Protein AF-A0A970B305-F1 (afdb_monomer)

Secondary structure (DSSP, 8-state):
-TTS-HHHHHHHHHHHHHHHS-TT---------SS-S-B-S--TT-TTBTTS--S---

Mean predicted aligned error: 4.4 Å

Structure (mmCIF, N/CA/C/O backbone):
data_AF-A0A970B305-F1
#
_entry.id   AF-A0A970B305-F1
#
loop_
_atom_site.group_PDB
_atom_site.id
_atom_site.type_symbol
_atom_site.label_atom_id
_atom_site.label_alt_id
_atom_site.label_comp_id
_atom_site.label_a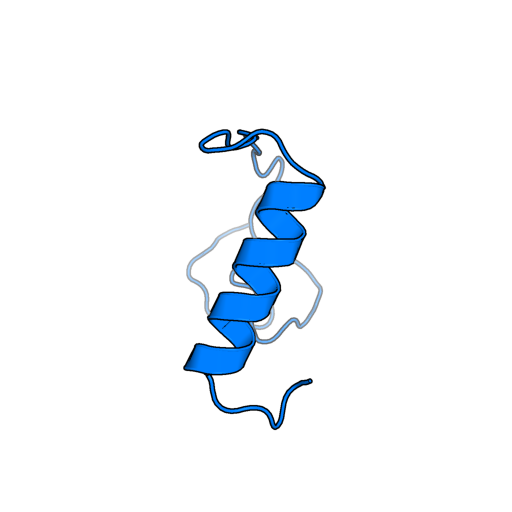sym_id
_atom_site.label_entity_id
_atom_site.label_seq_id
_atom_site.pdbx_PDB_ins_code
_atom_site.Cartn_x
_atom_site.Cartn_y
_atom_site.Cartn_z
_atom_site.occupancy
_atom_site.B_iso_or_equiv
_atom_site.auth_seq_id
_atom_site.auth_comp_id
_atom_site.auth_asym_id
_atom_site.auth_atom_id
_atom_site.pdbx_PDB_model_num
ATOM 1 N N . MET A 1 1 ? -2.420 3.280 -19.837 1.00 68.94 1 MET A N 1
ATOM 2 C CA . MET A 1 1 ? -1.613 2.514 -18.860 1.00 68.94 1 MET A CA 1
ATOM 3 C C . MET A 1 1 ? -2.385 1.321 -18.294 1.00 68.94 1 MET A C 1
ATOM 5 O O . MET A 1 1 ? -1.925 0.214 -18.503 1.00 68.94 1 MET A O 1
ATOM 9 N N . LEU A 1 2 ? -3.567 1.497 -17.680 1.00 85.00 2 LEU A N 1
ATOM 10 C CA . LEU A 1 2 ? -4.356 0.380 -17.107 1.00 85.00 2 LEU A CA 1
ATOM 11 C C . LEU A 1 2 ? -4.869 -0.671 -18.115 1.00 85.00 2 LEU A C 1
ATOM 13 O O . LEU A 1 2 ? -5.191 -1.778 -17.713 1.00 85.00 2 LEU A O 1
ATOM 17 N N . ALA A 1 3 ? -4.941 -0.340 -19.406 1.00 92.50 3 ALA A N 1
ATOM 18 C CA . ALA A 1 3 ? -5.378 -1.260 -20.461 1.00 92.50 3 ALA A CA 1
ATOM 19 C C . ALA A 1 3 ? -4.225 -2.019 -21.155 1.00 92.50 3 ALA A C 1
ATOM 21 O O . ALA A 1 3 ? -4.468 -2.740 -22.118 1.00 92.50 3 ALA A O 1
ATOM 22 N N . ALA A 1 4 ? -2.970 -1.820 -20.734 1.00 94.38 4 ALA A N 1
ATOM 23 C CA . ALA A 1 4 ? -1.829 -2.515 -21.331 1.00 94.38 4 ALA A CA 1
ATOM 24 C C . ALA A 1 4 ? -1.796 -3.997 -20.909 1.00 94.38 4 ALA A C 1
ATOM 26 O O . ALA A 1 4 ? -2.243 -4.316 -19.802 1.00 94.38 4 ALA A O 1
ATOM 27 N N . PRO A 1 5 ? -1.224 -4.899 -21.732 1.00 97.06 5 PRO A N 1
ATOM 28 C CA . PRO A 1 5 ? -0.935 -6.258 -21.295 1.00 97.06 5 PRO A CA 1
ATOM 29 C C . PRO A 1 5 ? -0.088 -6.243 -20.019 1.00 97.06 5 PRO A C 1
ATOM 31 O O . PRO A 1 5 ? 0.874 -5.482 -19.900 1.00 97.06 5 PRO A O 1
ATOM 34 N N . VAL A 1 6 ? -0.442 -7.097 -19.057 1.00 96.62 6 VAL A N 1
ATOM 35 C CA . VAL A 1 6 ? 0.153 -7.081 -17.709 1.00 96.62 6 VAL A CA 1
ATOM 36 C C . VAL A 1 6 ? 1.682 -7.191 -17.751 1.00 96.62 6 VAL A C 1
ATOM 38 O O . VAL A 1 6 ? 2.366 -6.471 -17.029 1.00 96.62 6 VAL A O 1
ATOM 41 N N . ASN A 1 7 ? 2.232 -8.032 -18.630 1.00 97.75 7 ASN A N 1
ATOM 42 C CA . ASN A 1 7 ? 3.680 -8.235 -18.732 1.00 97.75 7 ASN A CA 1
ATOM 43 C C . ASN A 1 7 ? 4.423 -6.999 -19.259 1.00 97.75 7 ASN A C 1
ATOM 45 O O . ASN A 1 7 ? 5.495 -6.672 -18.750 1.00 97.75 7 ASN A O 1
ATOM 49 N N . ASP A 1 8 ? 3.836 -6.273 -20.212 1.00 97.31 8 ASP A N 1
ATOM 50 C CA . ASP A 1 8 ? 4.427 -5.042 -20.744 1.00 97.31 8 ASP A CA 1
ATOM 51 C C . ASP A 1 8 ? 4.424 -3.945 -19.676 1.00 97.31 8 ASP A C 1
ATOM 53 O O . ASP A 1 8 ? 5.410 -3.228 -19.491 1.00 97.31 8 ASP A O 1
ATOM 57 N N . LEU A 1 9 ? 3.333 -3.856 -18.907 1.00 97.31 9 LEU A N 1
ATOM 58 C CA . LEU A 1 9 ? 3.224 -2.920 -17.793 1.00 97.31 9 LEU A CA 1
ATOM 59 C C . LEU A 1 9 ? 4.264 -3.211 -16.701 1.00 97.31 9 LEU A C 1
ATOM 61 O O . LEU A 1 9 ? 4.902 -2.281 -16.202 1.00 97.31 9 LEU A O 1
ATOM 65 N N . LEU A 1 10 ? 4.465 -4.487 -16.355 1.00 97.25 10 LEU A N 1
ATOM 66 C CA . LEU A 1 10 ? 5.486 -4.903 -15.391 1.00 97.25 10 LEU A CA 1
ATOM 67 C C . LEU A 1 10 ? 6.896 -4.549 -15.874 1.00 97.25 10 LEU A C 1
ATOM 69 O O . LEU A 1 10 ? 7.694 -4.044 -15.082 1.00 97.25 10 LEU A O 1
ATOM 73 N N . PHE A 1 11 ? 7.200 -4.761 -17.156 1.00 97.31 11 PHE A N 1
ATOM 74 C CA . PHE A 1 11 ? 8.500 -4.409 -17.726 1.00 97.31 11 PHE A CA 1
ATOM 75 C C . PHE A 1 11 ? 8.772 -2.900 -17.641 1.00 97.31 11 PHE A C 1
ATOM 77 O O . PHE A 1 11 ? 9.823 -2.482 -17.149 1.00 97.31 11 PHE A O 1
ATOM 84 N N . VAL A 1 12 ? 7.799 -2.075 -18.041 1.00 97.12 12 VAL A N 1
ATOM 85 C CA . VAL A 1 12 ? 7.907 -0.610 -17.949 1.00 97.12 12 VAL A CA 1
ATOM 86 C C . VAL A 1 12 ? 8.076 -0.155 -16.497 1.00 97.12 12 VAL A C 1
ATOM 88 O O . VAL A 1 12 ? 8.943 0.674 -16.214 1.00 97.12 12 VAL A O 1
ATOM 91 N N . ALA A 1 13 ? 7.302 -0.720 -15.564 1.00 96.81 13 ALA A N 1
ATOM 92 C CA . ALA A 1 13 ? 7.418 -0.397 -14.144 1.00 96.81 13 ALA A CA 1
ATOM 93 C C . ALA A 1 13 ? 8.826 -0.701 -13.612 1.00 96.81 13 ALA A C 1
ATOM 95 O O . ALA A 1 13 ? 9.449 0.160 -12.992 1.00 96.81 13 ALA A O 1
ATOM 96 N N . GLN A 1 14 ? 9.369 -1.882 -13.922 1.00 97.00 14 GLN A N 1
ATOM 97 C CA . GLN A 1 14 ? 10.722 -2.264 -13.513 1.00 97.00 14 GLN A CA 1
ATOM 98 C C . GLN A 1 14 ? 11.795 -1.334 -14.091 1.00 97.00 14 GLN A C 1
ATOM 100 O O . GLN A 1 14 ? 12.727 -0.966 -13.370 1.00 97.00 14 GLN A O 1
ATOM 105 N N . ALA A 1 15 ? 11.673 -0.934 -15.361 1.00 97.50 15 ALA A N 1
ATOM 106 C CA . ALA A 1 15 ? 12.610 -0.009 -15.995 1.00 97.50 15 ALA A CA 1
ATOM 107 C C . ALA A 1 15 ? 12.633 1.350 -15.275 1.00 97.50 15 ALA A C 1
ATOM 109 O O . A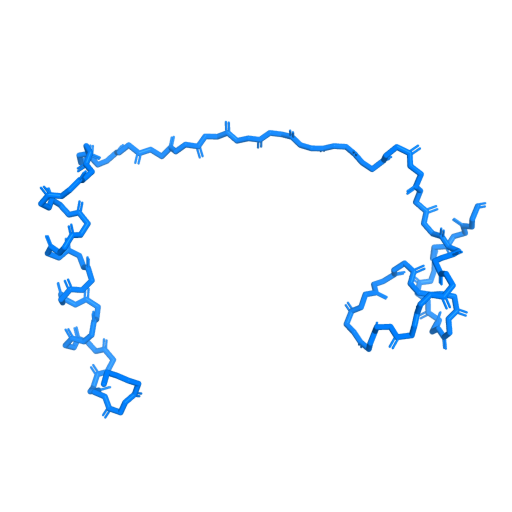LA A 1 15 ? 13.704 1.850 -14.926 1.00 97.50 15 ALA A O 1
ATOM 110 N N . ILE A 1 16 ? 11.454 1.905 -14.972 1.00 97.62 16 ILE A N 1
ATOM 111 C CA . ILE A 1 16 ? 11.325 3.168 -14.234 1.00 97.62 16 ILE A CA 1
ATOM 112 C C . ILE A 1 16 ? 11.883 3.028 -12.814 1.00 97.62 16 ILE A C 1
ATOM 114 O O . ILE A 1 16 ? 12.636 3.899 -12.371 1.00 97.62 16 ILE A O 1
ATOM 118 N N . THR A 1 17 ? 11.569 1.937 -12.106 1.00 97.81 17 THR A N 1
ATOM 119 C CA . THR A 1 17 ? 12.087 1.706 -10.752 1.00 97.81 17 THR A CA 1
ATOM 120 C C . THR A 1 17 ? 13.615 1.668 -10.741 1.00 97.81 17 THR A C 1
ATOM 122 O O . THR A 1 17 ? 14.228 2.337 -9.914 1.00 97.81 17 THR A O 1
ATOM 125 N N . ARG A 1 18 ? 14.250 0.954 -11.681 1.00 97.31 18 ARG A N 1
ATOM 126 C CA . ARG A 1 18 ? 15.721 0.866 -11.763 1.00 97.31 18 ARG A CA 1
ATOM 127 C C . ARG A 1 18 ? 16.391 2.187 -12.132 1.00 97.31 18 ARG A C 1
ATOM 129 O O . ARG A 1 18 ? 17.522 2.412 -11.717 1.00 97.31 18 ARG A O 1
ATOM 136 N N . ALA A 1 19 ? 15.719 3.035 -12.908 1.00 98.19 19 ALA A N 1
ATOM 137 C CA . ALA A 1 19 ? 16.252 4.337 -13.295 1.00 98.19 19 ALA A CA 1
ATOM 138 C C . ALA A 1 19 ? 16.243 5.358 -12.144 1.00 98.19 19 ALA A C 1
ATOM 140 O O . ALA A 1 19 ? 17.054 6.278 -12.153 1.00 98.19 19 ALA A O 1
ATOM 141 N N . ASN A 1 20 ? 15.339 5.207 -11.168 1.00 98.38 20 ASN A N 1
ATOM 142 C CA . ASN A 1 20 ? 15.089 6.237 -10.152 1.00 98.38 20 ASN A CA 1
ATOM 143 C C . ASN A 1 20 ? 15.370 5.795 -8.707 1.00 98.38 20 ASN A C 1
ATOM 145 O O . ASN A 1 20 ? 15.491 6.650 -7.832 1.00 98.38 20 ASN A O 1
ATOM 149 N N . PHE A 1 21 ? 15.480 4.492 -8.434 1.00 98.00 21 PHE A N 1
ATOM 150 C CA . PHE A 1 21 ? 15.694 3.963 -7.085 1.00 98.00 21 PHE A CA 1
ATOM 151 C C . PHE A 1 21 ? 16.902 3.019 -7.033 1.00 98.00 21 PHE A C 1
ATOM 153 O O . PHE A 1 21 ? 17.161 2.301 -8.003 1.00 98.00 21 PHE A O 1
ATOM 160 N N . PRO A 1 22 ? 17.627 2.960 -5.897 1.00 97.19 22 PRO A N 1
ATOM 161 C CA . PRO A 1 22 ? 18.717 2.010 -5.721 1.00 97.19 22 PRO A CA 1
ATOM 162 C C . PRO A 1 22 ? 18.241 0.566 -5.951 1.00 97.19 22 PRO A C 1
ATOM 164 O O . PRO A 1 22 ? 17.244 0.143 -5.353 1.00 97.19 22 PRO A O 1
ATOM 167 N N . PRO A 1 23 ? 18.930 -0.217 -6.802 1.00 94.19 23 PRO A N 1
ATOM 168 C CA . PRO A 1 23 ? 18.513 -1.579 -7.094 1.00 94.19 23 PRO A CA 1
ATOM 169 C C . PRO A 1 23 ? 18.559 -2.437 -5.827 1.00 94.19 23 PRO A C 1
ATOM 171 O O . PRO A 1 23 ? 19.435 -2.276 -4.979 1.00 94.19 23 PRO A O 1
ATOM 174 N N . ASN A 1 24 ? 17.618 -3.378 -5.718 1.00 94.88 24 ASN A N 1
ATOM 175 C CA . ASN A 1 24 ? 17.544 -4.355 -4.624 1.00 94.88 24 ASN A CA 1
ATOM 176 C C . ASN A 1 24 ? 17.477 -3.731 -3.215 1.00 94.88 24 ASN A C 1
ATOM 178 O O . ASN A 1 24 ? 17.853 -4.371 -2.236 1.00 94.88 24 ASN A O 1
ATOM 182 N N . THR A 1 25 ? 17.000 -2.490 -3.106 1.00 97.06 25 THR A N 1
ATOM 183 C CA . THR A 1 25 ? 16.836 -1.786 -1.832 1.00 97.06 25 THR A CA 1
ATOM 184 C C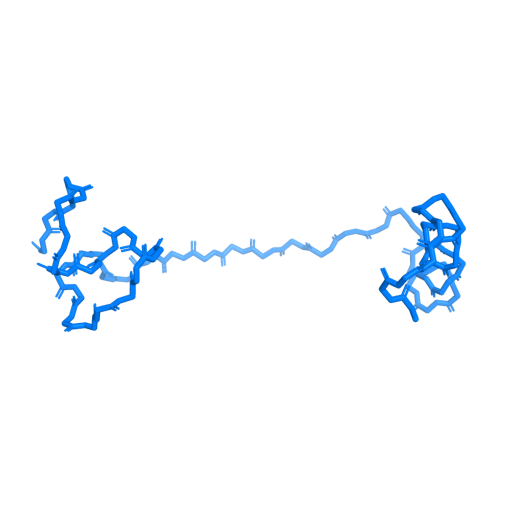 . THR A 1 25 ? 15.354 -1.584 -1.544 1.00 97.06 25 THR A C 1
ATOM 186 O O . THR A 1 25 ? 14.585 -1.234 -2.436 1.00 97.06 25 THR A O 1
ATOM 189 N N . VAL A 1 26 ? 14.948 -1.800 -0.291 1.00 96.12 26 VAL A N 1
ATOM 190 C CA . VAL A 1 26 ? 13.562 -1.636 0.165 1.00 96.12 26 VAL A CA 1
ATOM 191 C C . VAL A 1 26 ? 13.550 -0.789 1.431 1.00 96.12 26 VAL A C 1
ATOM 193 O O . VAL A 1 26 ? 14.339 -1.014 2.350 1.00 96.12 26 VAL A O 1
ATOM 196 N N . GLN A 1 27 ? 12.645 0.186 1.485 1.00 97.25 27 GLN A N 1
ATOM 197 C CA . GLN A 1 27 ? 12.418 1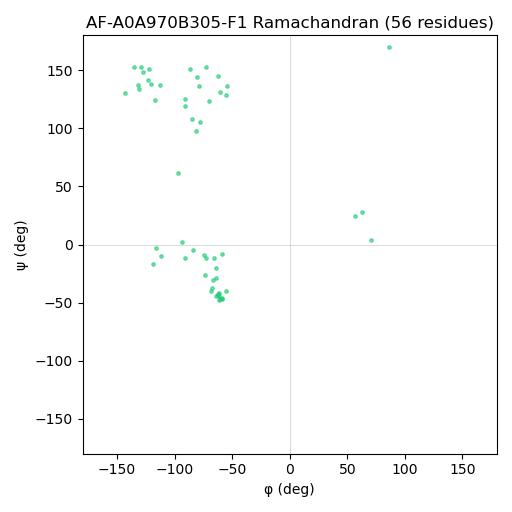.005 2.671 1.00 97.25 27 GLN A CA 1
ATOM 198 C C . GLN A 1 27 ? 11.569 0.224 3.686 1.00 97.25 27 GLN A C 1
ATOM 200 O O . GLN A 1 27 ? 10.600 -0.434 3.313 1.00 97.25 27 GLN A O 1
ATOM 205 N N . LYS A 1 28 ? 11.937 0.280 4.971 1.00 97.75 28 LYS A N 1
ATOM 206 C CA . LYS A 1 28 ? 11.217 -0.402 6.057 1.00 97.75 28 LYS A CA 1
ATOM 207 C C . LYS A 1 28 ? 10.662 0.612 7.051 1.00 97.75 28 LYS A C 1
ATOM 209 O O . LYS A 1 28 ? 11.432 1.371 7.635 1.00 97.75 28 LYS A O 1
ATOM 214 N N . SER A 1 29 ? 9.356 0.554 7.285 1.00 97.50 29 SER A N 1
ATOM 215 C CA . SER A 1 29 ? 8.645 1.356 8.286 1.00 97.50 29 SER A CA 1
ATOM 216 C C . SER A 1 29 ? 7.922 0.447 9.275 1.00 97.50 29 SER A C 1
ATOM 218 O O . SER A 1 29 ? 7.512 -0.657 8.920 1.00 97.50 29 SER A O 1
ATOM 220 N N . GLN A 1 30 ? 7.749 0.921 10.507 1.00 97.81 30 GLN A N 1
ATOM 221 C CA . GLN A 1 30 ? 6.913 0.285 11.522 1.00 97.81 30 GLN A CA 1
ATOM 222 C C . GLN A 1 30 ? 5.866 1.285 11.999 1.00 97.81 30 GLN A C 1
ATOM 224 O O . GLN A 1 30 ? 6.153 2.474 12.133 1.00 97.81 30 GLN A O 1
ATOM 229 N N . LEU A 1 31 ? 4.657 0.790 12.242 1.00 97.81 31 LEU A N 1
ATOM 230 C CA . LEU A 1 31 ? 3.547 1.569 12.768 1.00 97.81 31 LEU A CA 1
ATOM 231 C C . LEU A 1 31 ? 2.854 0.782 13.879 1.00 97.81 31 LEU A C 1
ATOM 233 O O . LEU A 1 31 ? 2.881 -0.449 13.886 1.00 97.81 31 LEU A O 1
ATOM 237 N N . LEU A 1 32 ? 2.235 1.506 14.803 1.00 97.38 32 LEU A N 1
ATOM 238 C CA . LEU A 1 32 ? 1.424 0.954 15.879 1.00 97.38 32 LEU A CA 1
ATOM 239 C C . LEU A 1 32 ? 0.112 1.728 15.933 1.00 97.38 32 LEU A C 1
ATOM 241 O O . LEU A 1 32 ? 0.102 2.955 15.846 1.00 97.38 32 LEU A O 1
ATOM 245 N N . SER A 1 33 ? -0.987 1.003 16.103 1.00 95.81 33 SER A N 1
ATOM 246 C CA . SER A 1 33 ? -2.287 1.614 16.338 1.00 95.81 33 SER A CA 1
ATOM 247 C C . SER A 1 33 ? -2.378 2.073 17.793 1.00 95.81 33 SER A C 1
ATOM 249 O O . SER A 1 33 ? -2.504 1.248 18.696 1.00 95.81 33 SER A O 1
ATOM 251 N N . ILE A 1 34 ? -2.280 3.385 18.034 1.00 96.50 34 ILE A N 1
ATOM 252 C CA . ILE A 1 34 ? -2.342 3.954 19.393 1.00 96.50 34 ILE A CA 1
ATOM 253 C C . ILE A 1 34 ? -3.704 3.715 20.066 1.00 96.50 34 ILE A C 1
ATOM 255 O O . ILE A 1 34 ? -3.782 3.597 21.285 1.00 96.50 34 ILE A O 1
ATOM 259 N N . LYS A 1 35 ? -4.768 3.607 19.263 1.00 94.38 35 LYS A N 1
ATOM 260 C CA . LYS A 1 35 ? -6.116 3.211 19.670 1.00 94.38 35 LYS A CA 1
ATOM 261 C C . LYS A 1 35 ? -6.717 2.357 18.560 1.00 94.38 35 LYS A C 1
ATOM 263 O O . LYS A 1 35 ? -6.676 2.767 17.406 1.00 94.38 35 LYS A O 1
ATOM 268 N N . THR A 1 36 ? -7.274 1.201 18.913 1.00 95.75 36 THR A N 1
ATOM 269 C CA . THR A 1 36 ? -7.841 0.248 17.950 1.00 95.75 36 THR A CA 1
ATOM 270 C C . THR A 1 36 ? -9.317 0.018 18.236 1.00 95.75 36 THR A C 1
ATOM 272 O O . THR A 1 36 ? -9.683 -0.144 19.392 1.00 95.75 36 THR A O 1
ATOM 275 N N . GLY A 1 37 ? -10.134 -0.030 17.183 1.00 95.12 37 GLY A N 1
ATOM 276 C CA . GLY A 1 37 ? -11.564 -0.345 17.278 1.00 95.12 37 GLY A CA 1
ATOM 277 C C . GLY A 1 37 ? -12.461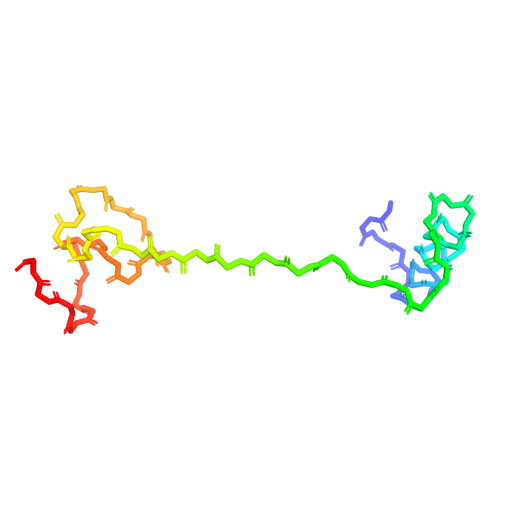 0.861 17.581 1.00 95.12 37 GLY A C 1
ATOM 278 O O . GLY A 1 37 ? -11.994 1.965 17.868 1.00 95.12 37 GLY A O 1
ATOM 279 N N . GLY A 1 38 ? -13.776 0.647 17.467 1.00 93.56 38 GLY A N 1
ATOM 280 C CA . GLY A 1 38 ? -14.799 1.657 17.764 1.00 93.56 38 GLY A CA 1
ATOM 281 C C . GLY A 1 38 ? -14.753 2.902 16.874 1.00 93.56 38 GLY A C 1
ATOM 282 O O . GLY A 1 38 ? -15.116 3.987 17.328 1.00 93.56 38 GLY A O 1
ATOM 283 N N . CYS A 1 39 ? -14.262 2.772 15.641 1.00 96.38 39 CYS A N 1
ATOM 284 C CA . CYS A 1 39 ? -14.121 3.876 14.697 1.00 96.38 39 CYS A CA 1
ATOM 285 C C . CYS A 1 39 ? -15.522 4.329 14.227 1.00 96.38 39 CYS A C 1
ATOM 287 O O . CYS A 1 39 ? -16.278 3.485 13.737 1.00 96.38 39 CYS A O 1
ATOM 289 N N . PRO A 1 40 ? -15.907 5.610 14.382 1.00 96.38 40 PRO A N 1
ATOM 290 C CA . PRO A 1 40 ? -17.258 6.085 14.056 1.00 96.38 40 PRO A CA 1
ATOM 291 C C . PRO A 1 40 ? -17.556 6.171 12.548 1.00 96.38 40 PRO A C 1
ATOM 293 O O . PRO A 1 40 ? -18.709 6.359 12.163 1.00 96.38 40 PRO A O 1
ATOM 296 N N . GLU A 1 41 ? -16.547 6.058 11.691 1.00 97.69 41 GLU A N 1
ATOM 297 C CA . GLU A 1 41 ? -16.662 6.108 10.236 1.00 97.69 41 GLU A CA 1
ATOM 298 C C . GLU A 1 41 ? -17.120 4.766 9.639 1.00 97.69 41 GLU A C 1
ATOM 300 O O . GLU A 1 41 ? -16.709 3.692 10.084 1.00 97.69 41 GLU A O 1
ATOM 305 N N . ASP A 1 42 ? -17.929 4.822 8.578 1.00 96.44 42 ASP A N 1
ATOM 306 C CA . ASP A 1 42 ? -18.515 3.659 7.889 1.00 96.44 42 ASP A CA 1
ATOM 307 C C . ASP A 1 42 ? -17.706 3.257 6.643 1.00 96.44 42 ASP A C 1
ATOM 309 O O . ASP A 1 42 ? -18.139 3.351 5.492 1.00 96.44 42 ASP A O 1
ATOM 313 N N . CYS A 1 43 ? -16.445 2.893 6.865 1.00 97.00 43 CYS A N 1
ATOM 314 C CA . CYS A 1 43 ? -15.566 2.432 5.797 1.00 97.00 43 CYS A CA 1
ATOM 315 C C . CYS A 1 43 ? -15.770 0.929 5.560 1.00 97.00 43 CYS A C 1
ATOM 317 O O . CYS A 1 43 ? -15.243 0.124 6.328 1.00 97.00 43 CYS A O 1
ATOM 319 N N . GLY A 1 44 ? -16.400 0.553 4.439 1.00 95.25 44 GLY A N 1
ATOM 320 C CA . GLY A 1 44 ? -16.758 -0.841 4.104 1.00 95.25 44 GLY A CA 1
ATOM 321 C C . GLY A 1 44 ? -15.616 -1.869 4.022 1.00 95.25 44 GLY A C 1
ATOM 322 O O . GLY A 1 44 ? -15.865 -3.061 3.881 1.00 95.25 44 GLY A O 1
ATOM 323 N N . TYR A 1 45 ? -14.358 -1.431 4.097 1.00 95.00 45 TYR A N 1
ATOM 324 C CA . TYR A 1 45 ? -13.167 -2.289 4.121 1.00 95.00 45 TYR A CA 1
ATOM 325 C C . TYR A 1 45 ? -12.428 -2.271 5.468 1.00 95.00 45 TYR A C 1
ATOM 327 O O . TYR A 1 45 ? -11.476 -3.030 5.659 1.00 95.00 45 TYR A O 1
ATOM 335 N N . CYS A 1 46 ? -12.784 -1.366 6.382 1.00 96.44 46 CYS A N 1
ATOM 336 C CA . CYS A 1 46 ? -12.025 -1.132 7.602 1.00 96.44 46 CYS A CA 1
ATOM 337 C C . CYS A 1 46 ? -12.542 -2.017 8.735 1.00 96.44 46 CYS A C 1
ATOM 339 O O . CYS A 1 46 ? -13.667 -1.848 9.200 1.00 96.44 46 CYS A O 1
ATOM 341 N N . SER A 1 47 ? -11.684 -2.891 9.265 1.00 95.50 47 SER A N 1
ATOM 342 C CA . SER A 1 47 ? -12.024 -3.727 10.422 1.00 95.50 47 SER A CA 1
ATOM 343 C C . SER A 1 47 ? -12.249 -2.934 11.713 1.00 95.50 47 SER A C 1
ATOM 345 O O . SER A 1 47 ? -12.727 -3.486 12.692 1.00 95.50 47 SER A O 1
ATOM 347 N N . GLN A 1 48 ? -11.910 -1.647 11.763 1.00 96.69 48 GLN A N 1
ATOM 348 C CA . GLN A 1 48 ? -12.095 -0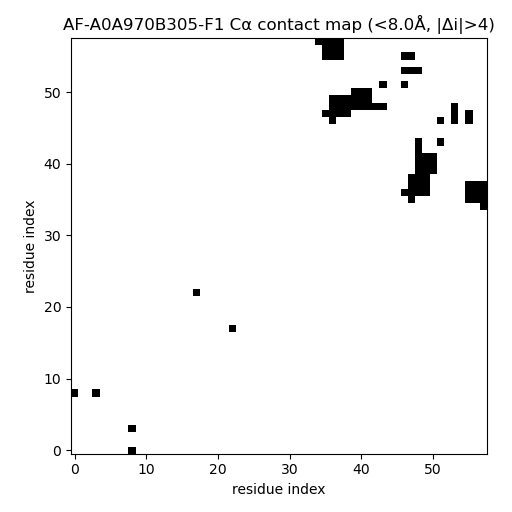.836 12.969 1.00 96.69 48 GLN A CA 1
ATOM 349 C C . GLN A 1 48 ? -13.447 -0.124 13.015 1.00 96.69 48 GLN A C 1
ATOM 351 O O . GLN A 1 48 ? -13.781 0.427 14.063 1.00 96.69 48 GLN A O 1
ATOM 356 N N . SER A 1 49 ? -14.196 -0.111 11.906 1.00 95.94 49 SER A N 1
ATOM 357 C CA . SER A 1 49 ? -15.504 0.539 11.839 1.00 95.94 49 SER A CA 1
ATOM 358 C C . SER A 1 49 ? -16.476 -0.080 12.840 1.00 95.94 49 SER A C 1
ATOM 360 O O . SER A 1 49 ? -16.636 -1.298 12.882 1.00 95.94 49 SER A O 1
ATOM 362 N N . ALA A 1 50 ? -17.150 0.765 13.619 1.00 94.81 50 ALA A N 1
ATOM 363 C CA . ALA A 1 50 ? -18.194 0.353 14.552 1.00 94.81 50 ALA A CA 1
ATOM 364 C C . ALA A 1 50 ? -19.514 -0.027 13.854 1.00 94.81 50 ALA A C 1
ATOM 366 O O . ALA A 1 50 ? -20.417 -0.548 14.504 1.00 94.81 50 ALA A O 1
ATOM 367 N N . HIS A 1 51 ? -19.636 0.227 12.546 1.00 95.19 51 HIS A N 1
ATOM 368 C CA . HIS A 1 51 ? -20.828 -0.098 11.751 1.00 95.19 51 HIS A CA 1
ATOM 369 C C . HIS A 1 51 ? -20.833 -1.546 11.242 1.00 95.19 51 HIS A C 1
ATOM 371 O O . HIS A 1 51 ? -21.807 -1.986 10.630 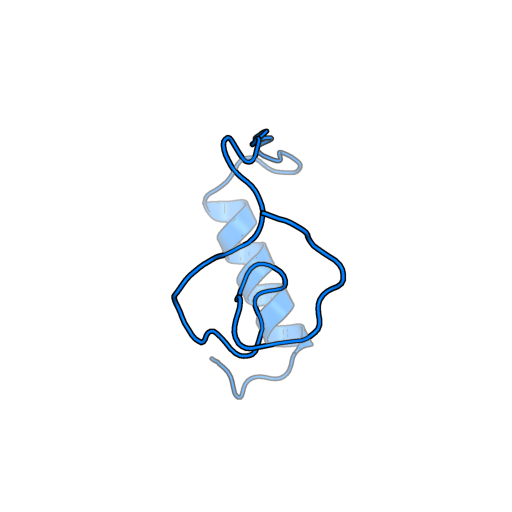1.00 95.19 51 HIS A O 1
ATOM 377 N N . HIS A 1 52 ? -19.756 -2.300 11.476 1.00 93.38 52 HIS A N 1
ATOM 378 C CA . HIS A 1 52 ? -19.593 -3.671 10.998 1.00 93.38 52 HIS A CA 1
ATOM 379 C C . HIS A 1 52 ? -19.196 -4.617 12.138 1.00 93.38 52 HIS A C 1
ATOM 381 O O . HIS A 1 52 ? -18.542 -4.222 13.102 1.00 93.38 52 HIS A O 1
ATOM 387 N N . GLU A 1 53 ? -19.550 -5.897 12.017 1.00 91.00 53 GLU A N 1
ATOM 388 C CA . GLU A 1 53 ? -19.124 -6.925 12.969 1.00 91.00 53 GLU A CA 1
ATOM 389 C C . GLU A 1 53 ? -17.702 -7.389 12.642 1.00 91.00 53 GLU A C 1
ATOM 391 O O . GLU A 1 53 ? -17.480 -8.215 11.757 1.00 91.00 53 GLU A O 1
ATOM 396 N N . THR A 1 54 ? -16.718 -6.832 13.345 1.00 90.44 54 THR A N 1
ATOM 397 C CA . THR A 1 54 ? -15.295 -7.051 13.029 1.00 90.44 54 THR A CA 1
ATOM 398 C C . THR A 1 54 ? -14.516 -7.777 14.123 1.00 90.44 54 THR A C 1
ATOM 400 O O . THR A 1 54 ? -13.331 -8.060 13.957 1.00 90.44 54 THR A O 1
ATOM 403 N N . GLY A 1 55 ? -15.161 -8.076 15.255 1.00 88.50 55 GLY A N 1
ATOM 404 C CA . GLY A 1 55 ? -14.528 -8.719 16.410 1.00 88.50 55 GLY A CA 1
ATOM 405 C C . GLY A 1 55 ? -13.539 -7.831 17.175 1.00 88.50 55 GLY A C 1
ATOM 406 O O . GLY A 1 55 ? -12.919 -8.306 18.125 1.00 88.50 55 GLY A O 1
ATOM 407 N N . LEU A 1 56 ? -13.387 -6.557 16.795 1.00 88.12 56 LEU A N 1
ATOM 408 C CA . LEU A 1 56 ? -12.581 -5.584 17.531 1.00 88.12 56 LEU A CA 1
ATOM 409 C C . LEU A 1 56 ? -13.446 -4.844 18.558 1.00 88.12 56 LEU A C 1
ATOM 411 O O . LEU A 1 56 ? -14.453 -4.233 18.207 1.00 88.12 56 LEU A O 1
ATOM 415 N N . SER A 1 57 ? -13.031 -4.874 19.825 1.00 74.56 57 SER A N 1
ATOM 416 C CA . SER A 1 57 ? -13.592 -4.017 20.874 1.00 74.56 57 SER A CA 1
ATOM 417 C C . SER A 1 57 ? -12.878 -2.665 20.905 1.00 74.56 57 SER A C 1
ATOM 419 O O . SER A 1 57 ? -11.700 -2.582 20.557 1.00 74.56 57 SER A O 1
ATOM 421 N N . ALA A 1 58 ? -13.596 -1.624 21.328 1.00 73.44 58 ALA A N 1
ATOM 422 C CA . ALA A 1 58 ? -13.044 -0.292 21.580 1.00 73.44 58 ALA A CA 1
ATOM 423 C C . ALA A 1 58 ? -12.328 -0.194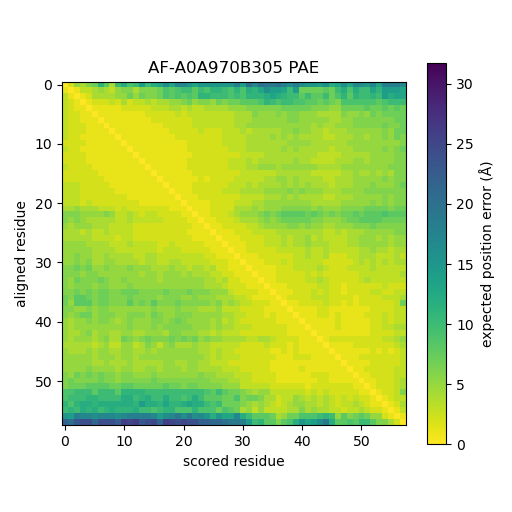 22.936 1.00 73.44 58 ALA A C 1
ATOM 425 O O . ALA A 1 58 ? -12.684 -0.984 23.842 1.00 73.44 58 ALA A O 1
#

pLDDT: mean 94.51, std 5.83, range [68.94, 98.38]

Sequence (58 aa):
MLAAPVNDLLFVAQAITRANFPPNTVQKSQLLSIKTGGCPEDCGYCSQSAHHETGLSA

Radius of gyration: 19.28 Å; Cα contacts (8 Å, |Δi|>4): 42; chains: 1; bounding box: 40×15×43 Å

Foldseek 3Di:
DVPDDPVVVVVVVVVVCVVPDDPPD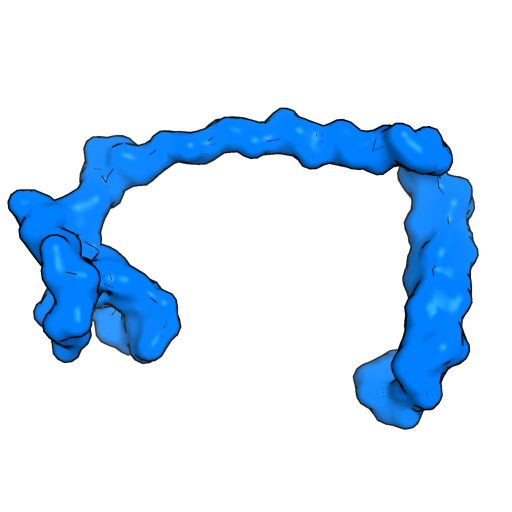DDDDDDDDPDAAPDCDDDVPDLRHPVDDNVDDD

Solvent-accessible surface area (backbone atoms only — not comparable to full-atom values): 3930 Å² total; per-residue (Å²): 118,92,84,52,61,68,68,60,50,50,52,53,51,51,54,54,46,58,75,77,43,71,77,100,63,80,90,86,85,85,86,78,77,92,75,59,35,57,32,91,54,83,50,96,85,49,63,34,18,61,82,52,96,55,90,56,65,102